Protein AF-A0A821XTM4-F1 (afdb_monomer)

Structure (mmCIF, N/CA/C/O backbone):
data_AF-A0A821XTM4-F1
#
_entry.id   AF-A0A821XTM4-F1
#
loop_
_atom_site.group_PDB
_atom_site.id
_atom_site.type_symbol
_atom_site.label_atom_id
_atom_site.label_alt_id
_atom_site.label_comp_id
_atom_site.label_asym_id
_atom_site.label_entity_id
_atom_site.label_seq_id
_atom_site.pdbx_PDB_ins_code
_atom_site.Cartn_x
_atom_site.Cartn_y
_atom_site.Cartn_z
_atom_site.occupancy
_atom_site.B_iso_or_equiv
_atom_site.auth_seq_id
_atom_site.auth_comp_id
_atom_site.auth_asym_id
_atom_site.auth_atom_id
_atom_site.pdbx_PDB_model_num
ATOM 1 N N . MET A 1 1 ? -5.633 17.492 -8.259 1.00 32.47 1 MET A N 1
ATOM 2 C CA . MET A 1 1 ? -5.538 16.341 -9.191 1.00 32.47 1 MET A CA 1
ATOM 3 C C . MET A 1 1 ? -5.521 15.076 -8.334 1.00 32.47 1 MET A C 1
ATOM 5 O O . MET A 1 1 ? -5.090 15.181 -7.205 1.00 32.47 1 MET A O 1
ATOM 9 N N . ASN A 1 2 ? -6.119 13.966 -8.776 1.00 31.22 2 ASN A N 1
ATOM 10 C CA . ASN A 1 2 ? -6.766 12.944 -7.922 1.00 31.22 2 ASN A CA 1
ATOM 11 C C . ASN A 1 2 ? -5.967 12.373 -6.721 1.00 31.22 2 ASN A C 1
ATOM 13 O O . ASN A 1 2 ? -4.899 11.800 -6.893 1.00 31.22 2 ASN A O 1
ATOM 17 N N . HIS A 1 3 ? -6.579 12.458 -5.526 1.00 43.41 3 HIS A N 1
ATOM 18 C CA . HIS A 1 3 ? -6.121 11.957 -4.218 1.00 43.41 3 HIS A CA 1
ATOM 19 C C . HIS A 1 3 ? -7.032 10.789 -3.738 1.00 43.41 3 HIS A C 1
ATOM 21 O O . HIS A 1 3 ? -8.106 11.036 -3.191 1.00 43.41 3 HIS A O 1
ATOM 27 N N . ARG A 1 4 ? -6.684 9.506 -3.966 1.00 45.81 4 ARG A N 1
ATOM 28 C CA . ARG A 1 4 ? -7.610 8.353 -3.790 1.00 45.81 4 ARG A CA 1
ATOM 29 C C . ARG A 1 4 ? -6.929 6.972 -3.306 1.00 45.81 4 ARG A C 1
ATOM 31 O O . ARG A 1 4 ? -6.064 6.499 -4.012 1.00 45.81 4 ARG A O 1
ATOM 38 N N . ILE A 1 5 ? -7.321 6.329 -2.149 1.00 44.31 5 ILE A N 1
ATOM 39 C CA . ILE A 1 5 ? -7.181 4.949 -1.450 1.00 44.31 5 ILE A CA 1
ATOM 40 C C . ILE A 1 5 ? -8.455 4.036 -1.472 1.00 44.31 5 ILE A C 1
ATOM 42 O O . ILE A 1 5 ? -9.465 4.345 -0.851 1.00 44.31 5 ILE A O 1
ATOM 46 N N . GLN A 1 6 ? -8.482 2.856 -2.082 1.00 43.03 6 GLN A N 1
ATOM 47 C CA . GLN A 1 6 ? -9.734 2.065 -2.160 1.00 43.03 6 GLN A CA 1
ATOM 48 C C . GLN A 1 6 ? -10.209 1.342 -0.868 1.00 43.03 6 GLN A C 1
ATOM 50 O O . GLN A 1 6 ? -9.406 0.700 -0.207 1.00 43.03 6 GLN A O 1
ATOM 55 N N . PHE A 1 7 ? -11.514 1.409 -0.540 1.00 43.12 7 PHE A N 1
ATOM 56 C CA . PHE A 1 7 ? -12.249 0.630 0.474 1.00 43.12 7 PHE A CA 1
ATOM 57 C C . PHE A 1 7 ? -13.363 -0.208 -0.176 1.00 43.12 7 PHE A C 1
ATOM 59 O O . PHE A 1 7 ? -14.077 0.274 -1.064 1.00 43.12 7 PHE A O 1
ATOM 66 N N . TRP A 1 8 ? -13.538 -1.433 0.332 1.00 38.78 8 TRP A N 1
ATOM 67 C CA . TRP A 1 8 ? -14.599 -2.372 -0.031 1.00 38.78 8 TRP A CA 1
ATOM 68 C C . TRP A 1 8 ? -15.152 -3.075 1.223 1.00 38.78 8 TRP A C 1
ATOM 70 O O . TRP A 1 8 ? -14.403 -3.785 1.894 1.00 38.78 8 TRP A O 1
ATOM 80 N N . PRO A 1 9 ? -16.443 -2.917 1.559 1.00 46.31 9 PRO A N 1
ATOM 81 C CA . PRO A 1 9 ? -17.117 -3.763 2.539 1.00 46.31 9 PRO A CA 1
ATOM 82 C C . PRO A 1 9 ? -17.590 -5.088 1.908 1.00 46.31 9 PRO A C 1
ATOM 84 O O . PRO A 1 9 ? -17.778 -5.184 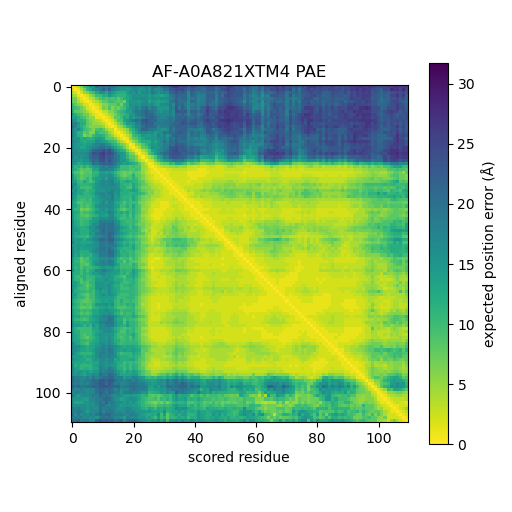0.694 1.00 46.31 9 PRO A O 1
ATOM 87 N N . ASN A 1 10 ? -17.786 -6.113 2.743 1.00 38.31 10 ASN A N 1
ATOM 88 C CA . ASN A 1 10 ? -18.096 -7.483 2.318 1.00 38.31 10 ASN A CA 1
ATOM 89 C C . ASN A 1 10 ? -19.383 -7.546 1.454 1.00 38.31 10 ASN A C 1
ATOM 91 O O . ASN A 1 10 ? -20.454 -7.163 1.925 1.00 38.31 10 ASN A O 1
ATOM 95 N N . GLY A 1 11 ? -19.260 -8.004 0.198 1.00 43.06 11 GLY A N 1
ATOM 96 C CA . GLY A 1 11 ? -20.365 -8.188 -0.762 1.00 43.06 11 GLY A CA 1
ATOM 97 C C . GLY A 1 11 ? -20.470 -7.183 -1.926 1.00 43.06 11 GLY A C 1
ATOM 98 O O . GLY A 1 11 ? -21.435 -7.250 -2.684 1.00 43.06 11 GLY A O 1
ATOM 99 N N . ALA A 1 12 ? -19.530 -6.248 -2.098 1.00 42.78 12 ALA A N 1
ATOM 100 C CA . ALA A 1 12 ? -19.596 -5.218 -3.148 1.00 42.78 12 ALA A CA 1
ATOM 101 C C . ALA A 1 12 ? -18.913 -5.620 -4.480 1.00 42.78 12 ALA A C 1
ATOM 103 O O . ALA A 1 12 ? -17.859 -6.247 -4.472 1.00 42.78 12 ALA A O 1
ATOM 104 N N . SER A 1 13 ? -19.470 -5.195 -5.629 1.00 39.38 13 SER A N 1
ATOM 105 C CA . SER A 1 13 ? -18.950 -5.464 -6.991 1.00 39.38 13 SER A CA 1
ATOM 106 C C . SER A 1 13 ? -18.290 -4.255 -7.699 1.00 39.38 13 SER A C 1
ATOM 108 O O . SER A 1 13 ? -17.942 -4.351 -8.873 1.00 39.38 13 SER A O 1
ATOM 110 N N . SER A 1 14 ? -18.105 -3.115 -7.012 1.00 39.25 14 SER A N 1
ATOM 111 C CA . SER A 1 14 ? -17.244 -1.973 -7.421 1.00 39.25 14 SER A CA 1
ATOM 112 C C . SER A 1 14 ? -16.746 -1.135 -6.205 1.00 39.25 14 SER A C 1
ATOM 114 O O . SER A 1 14 ? -17.499 -1.011 -5.240 1.00 39.25 14 SER A O 1
ATOM 116 N N . GLY A 1 15 ? -15.523 -0.560 -6.232 1.00 38.78 15 GLY A N 1
ATOM 117 C CA . GLY A 1 15 ? -14.791 -0.042 -5.044 1.00 38.78 15 GLY A CA 1
ATOM 118 C C . GLY A 1 15 ? -14.467 1.449 -4.995 1.00 38.78 15 GLY A C 1
ATOM 119 O O . GLY A 1 15 ? -14.406 2.110 -6.032 1.00 38.78 15 GLY A O 1
ATOM 120 N N . VAL A 1 16 ? -14.193 1.990 -3.794 1.00 44.97 16 VAL A N 1
ATOM 121 C CA . VAL A 1 16 ? -14.151 3.452 -3.524 1.00 44.97 16 VAL A CA 1
ATOM 122 C C . VAL A 1 16 ? -12.824 3.958 -2.964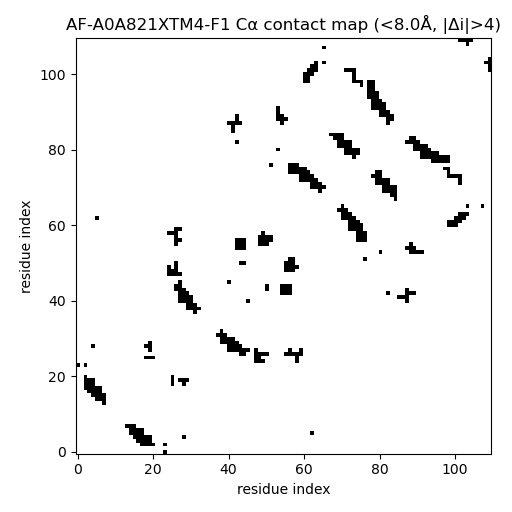 1.00 44.97 16 VAL A C 1
ATOM 124 O O . VAL A 1 16 ? -12.466 3.552 -1.877 1.00 44.97 16 VAL A O 1
ATOM 127 N N . THR A 1 17 ? -12.161 4.924 -3.617 1.00 46.00 17 THR A N 1
ATOM 128 C CA . THR A 1 17 ? -10.800 5.428 -3.313 1.00 46.00 17 THR A CA 1
ATOM 129 C C . THR A 1 17 ? -10.724 6.663 -2.295 1.00 46.00 17 THR A C 1
ATOM 131 O O . THR A 1 17 ? -11.549 7.550 -2.426 1.00 46.00 17 THR A O 1
ATOM 134 N N . ILE A 1 18 ? -9.762 6.795 -1.334 1.00 53.25 18 ILE A N 1
ATOM 135 C CA . ILE A 1 18 ? -9.452 7.672 -0.135 1.00 53.25 18 ILE A CA 1
ATOM 136 C C . ILE A 1 18 ? -7.929 8.148 0.063 1.00 53.25 18 ILE A C 1
ATOM 138 O O . ILE A 1 18 ? -7.354 7.865 1.096 1.00 53.25 18 ILE A O 1
ATOM 142 N N . ALA A 1 19 ? -7.147 8.767 -0.853 1.00 48.16 19 ALA A N 1
ATOM 143 C CA . ALA A 1 19 ? -5.681 8.936 -0.601 1.00 48.16 19 ALA A CA 1
ATOM 144 C C . ALA A 1 19 ? -5.423 9.926 0.526 1.00 48.16 19 ALA A C 1
ATOM 146 O O . ALA A 1 19 ? -6.151 10.908 0.650 1.00 48.16 19 ALA A O 1
ATOM 147 N N . GLY A 1 20 ? -4.398 9.650 1.339 1.00 42.59 20 GLY A N 1
ATOM 148 C CA . GLY A 1 20 ? -3.967 10.531 2.422 1.00 42.59 20 GLY A CA 1
ATOM 149 C C . GLY A 1 20 ? -3.457 11.884 1.900 1.00 42.59 20 GLY A C 1
ATOM 150 O O . GLY A 1 20 ? -3.028 11.966 0.748 1.00 42.59 20 GLY A O 1
ATOM 151 N N . PRO A 1 21 ? -3.561 12.956 2.707 1.00 43.69 21 PRO A N 1
ATOM 152 C CA . PRO A 1 21 ? -3.829 14.302 2.215 1.00 43.69 21 PRO A CA 1
ATOM 153 C C . PRO A 1 21 ? -2.560 15.098 1.887 1.00 43.69 21 PRO A C 1
ATOM 155 O O . PRO A 1 21 ? -1.653 15.184 2.706 1.00 43.69 21 PRO A O 1
ATOM 158 N N . GLY A 1 22 ? -2.580 15.782 0.740 1.00 43.94 22 GLY A N 1
ATOM 159 C CA . GLY A 1 22 ? -1.723 16.937 0.453 1.00 43.94 22 GLY A CA 1
ATOM 160 C C . GLY A 1 22 ? -0.479 16.634 -0.382 1.00 43.94 22 GLY A C 1
ATOM 161 O O . GLY A 1 22 ? 0.358 15.835 0.006 1.00 43.94 22 GLY A O 1
ATOM 162 N N . ASP A 1 23 ? -0.381 17.335 -1.511 1.00 41.78 23 ASP A N 1
ATOM 163 C CA . ASP A 1 23 ? 0.757 17.451 -2.430 1.00 41.78 23 ASP A CA 1
ATOM 164 C C . ASP A 1 23 ? 1.147 16.220 -3.259 1.00 41.78 23 ASP A C 1
ATOM 166 O O . ASP A 1 23 ? 2.150 15.577 -2.999 1.00 41.78 23 ASP A O 1
ATOM 170 N N . PHE A 1 24 ? 0.368 15.966 -4.324 1.00 45.12 24 PHE A N 1
ATOM 171 C CA . PHE A 1 24 ? 0.721 15.373 -5.640 1.00 45.12 24 PHE A CA 1
ATOM 172 C C . PHE A 1 24 ? 1.558 14.070 -5.733 1.00 45.12 24 PHE A C 1
ATOM 174 O O . PHE A 1 24 ? 1.704 13.540 -6.831 1.00 45.12 24 PHE A O 1
ATOM 181 N N . TYR A 1 25 ? 2.040 13.511 -4.625 1.00 54.78 25 TYR A N 1
ATOM 182 C CA . TYR A 1 25 ? 3.042 12.448 -4.547 1.00 54.78 25 TYR A CA 1
ATOM 183 C C . TYR A 1 25 ? 2.932 11.691 -3.216 1.00 54.78 25 TYR A C 1
ATOM 185 O O . TYR A 1 25 ? 3.936 11.291 -2.644 1.00 54.78 25 TYR A O 1
ATOM 193 N N . ALA A 1 26 ? 1.726 11.492 -2.672 1.00 61.72 26 ALA A N 1
ATOM 194 C CA . ALA A 1 26 ? 1.579 10.638 -1.496 1.00 61.72 26 ALA A CA 1
ATOM 195 C C . ALA A 1 26 ? 1.937 9.190 -1.880 1.00 61.72 26 ALA A C 1
ATOM 197 O O . ALA A 1 26 ? 1.131 8.450 -2.441 1.00 61.72 26 ALA A O 1
ATOM 198 N N . HIS A 1 27 ? 3.178 8.794 -1.603 1.00 77.06 27 HIS A N 1
ATOM 199 C CA . HIS A 1 27 ? 3.717 7.463 -1.873 1.00 77.06 27 HIS A CA 1
ATOM 200 C C . HIS A 1 27 ? 3.546 6.529 -0.668 1.00 77.06 27 HIS A C 1
ATOM 202 O O . HIS A 1 27 ? 4.440 5.760 -0.319 1.00 77.06 27 HIS A O 1
ATOM 208 N N . ILE A 1 28 ? 2.397 6.640 0.001 1.00 80.38 28 ILE A N 1
ATOM 209 C CA . ILE A 1 28 ? 2.067 5.882 1.207 1.00 80.38 28 ILE A CA 1
ATOM 210 C C . ILE A 1 28 ? 0.682 5.264 1.117 1.00 80.38 28 ILE A C 1
ATOM 212 O O . ILE A 1 28 ? -0.223 5.798 0.475 1.00 80.38 28 ILE A O 1
ATOM 216 N N . ILE A 1 29 ? 0.516 4.162 1.836 1.00 81.56 29 ILE A N 1
ATOM 217 C CA . ILE A 1 29 ? -0.763 3.507 2.084 1.00 81.56 29 ILE A CA 1
ATOM 218 C C . ILE A 1 29 ? -0.977 3.504 3.591 1.00 81.56 29 ILE A C 1
ATOM 220 O O . ILE A 1 29 ? -0.112 3.067 4.354 1.00 81.56 29 ILE A O 1
ATOM 224 N N . VAL A 1 30 ? -2.134 3.999 4.018 1.00 80.38 30 VAL A N 1
ATOM 225 C CA . VAL A 1 30 ? -2.515 4.088 5.429 1.00 80.38 30 VAL A CA 1
ATOM 226 C C . VAL A 1 30 ? -3.798 3.307 5.681 1.00 80.38 30 VAL A C 1
ATOM 228 O O . VAL A 1 30 ? -4.645 3.188 4.794 1.00 80.38 30 VAL A O 1
ATOM 231 N N . ARG A 1 31 ? -3.956 2.796 6.903 1.00 78.44 31 ARG A N 1
ATOM 232 C CA . ARG A 1 31 ? -5.187 2.161 7.381 1.00 78.44 31 ARG A CA 1
ATOM 233 C C . ARG A 1 31 ? -5.870 3.094 8.365 1.00 78.44 31 ARG A C 1
ATOM 235 O O . ARG A 1 31 ? -5.251 3.554 9.323 1.00 78.44 31 ARG A O 1
ATOM 242 N N . TRP A 1 32 ? -7.157 3.332 8.140 1.00 77.00 32 TRP A N 1
ATOM 243 C CA . TRP A 1 32 ? -8.017 4.055 9.070 1.00 77.00 32 TRP A CA 1
ATOM 244 C C . TRP A 1 32 ? -9.095 3.102 9.599 1.00 77.00 32 TRP A C 1
ATOM 246 O O . TRP A 1 32 ? -10.045 2.802 8.873 1.00 77.00 32 TRP A O 1
ATOM 256 N N . PRO A 1 33 ? -8.963 2.574 10.829 1.00 75.00 33 PRO A N 1
ATOM 257 C CA . PRO A 1 33 ? -10.008 1.744 11.416 1.00 75.00 33 PRO A CA 1
ATOM 258 C C . PRO A 1 33 ? -11.308 2.539 11.605 1.00 75.00 33 PRO A C 1
ATOM 260 O O . PRO A 1 33 ? -11.279 3.718 11.960 1.00 75.00 33 PRO A O 1
ATOM 263 N N . LEU A 1 34 ? -12.462 1.902 11.393 1.00 75.25 34 LEU A N 1
ATOM 264 C CA . LEU A 1 34 ? -13.759 2.550 11.606 1.00 75.25 34 LEU A CA 1
ATOM 265 C C . LEU A 1 34 ? -13.880 3.038 13.056 1.00 75.25 34 LEU A C 1
ATOM 267 O O . LEU A 1 34 ? -13.659 2.279 13.995 1.00 75.25 34 LEU A O 1
ATOM 271 N N . GLY A 1 35 ? -14.220 4.316 13.225 1.00 72.56 35 GLY A N 1
ATOM 272 C CA . GLY A 1 35 ? -14.320 4.952 14.541 1.00 72.56 35 GLY A CA 1
ATOM 273 C C . GLY A 1 35 ? -12.984 5.373 15.168 1.00 72.56 35 GLY A C 1
ATOM 274 O O . GLY A 1 35 ? -12.999 5.942 16.256 1.00 72.56 35 GLY A O 1
ATOM 275 N N . ALA A 1 36 ? -11.841 5.147 14.510 1.00 72.19 36 ALA A N 1
ATOM 276 C CA . ALA A 1 36 ? -10.555 5.652 14.986 1.00 72.19 36 ALA A CA 1
ATOM 277 C C . ALA A 1 36 ? -10.406 7.160 14.734 1.00 72.19 36 ALA A C 1
ATOM 279 O O . ALA A 1 36 ? -10.919 7.700 13.752 1.00 72.19 36 ALA A O 1
ATOM 280 N N . SER A 1 37 ? -9.652 7.832 15.604 1.00 76.62 37 SER A N 1
ATOM 281 C CA . SER A 1 37 ? -9.239 9.232 15.440 1.00 76.62 37 SER A CA 1
ATOM 282 C C . SER A 1 37 ? -7.852 9.380 14.805 1.00 76.62 37 SER A C 1
ATOM 284 O O . SER A 1 37 ? -7.422 10.495 14.520 1.00 76.62 37 SER A O 1
ATOM 286 N N . THR A 1 38 ? -7.138 8.270 14.610 1.00 70.88 38 THR A N 1
ATOM 287 C CA . THR A 1 38 ? -5.789 8.220 14.044 1.00 70.88 38 THR A CA 1
ATOM 288 C C . THR A 1 38 ? -5.674 7.090 13.022 1.00 70.88 38 THR A C 1
ATOM 290 O O . THR A 1 38 ? -6.399 6.096 13.078 1.00 70.88 38 THR A O 1
ATOM 293 N N . TRP A 1 39 ? -4.746 7.252 12.082 1.00 76.88 39 TRP A N 1
ATOM 294 C CA . TRP A 1 39 ? -4.385 6.249 11.082 1.00 76.88 39 TRP A CA 1
ATOM 295 C C . TRP A 1 39 ? 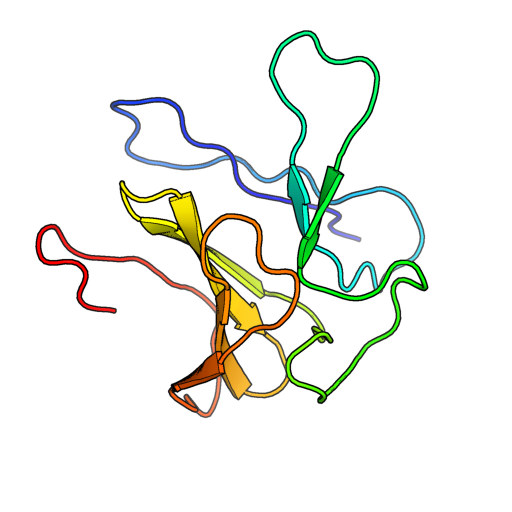-3.071 5.559 11.443 1.00 76.88 39 TRP A C 1
ATOM 297 O O . TRP A 1 39 ? -2.270 6.083 12.218 1.00 76.88 39 TRP A O 1
ATOM 307 N N . THR A 1 40 ? -2.825 4.404 10.829 1.00 77.00 40 THR A N 1
ATOM 308 C CA . THR A 1 40 ? -1.528 3.720 10.874 1.00 77.00 40 THR A CA 1
ATOM 309 C C . THR A 1 40 ? -0.929 3.598 9.476 1.00 77.00 40 THR A C 1
ATOM 311 O O . THR A 1 40 ? -1.650 3.427 8.491 1.00 77.00 40 THR A O 1
ATOM 314 N N . LEU A 1 41 ? 0.397 3.726 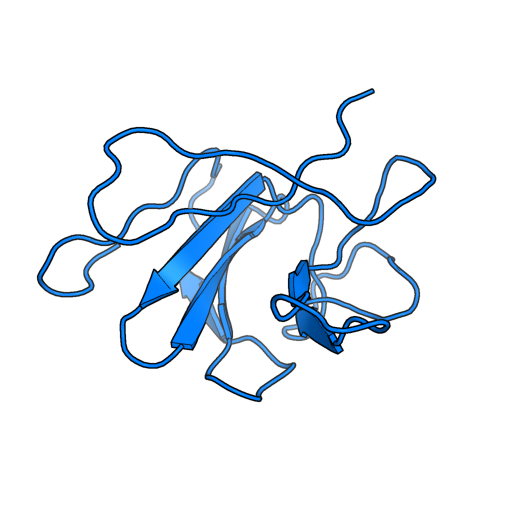9.371 1.00 79.19 41 LEU A N 1
ATOM 315 C CA . LEU A 1 41 ? 1.118 3.477 8.122 1.00 79.19 41 LEU A CA 1
ATOM 316 C C . LEU A 1 41 ? 1.138 1.971 7.844 1.00 79.19 41 LEU A C 1
ATOM 318 O O . LEU A 1 41 ? 1.510 1.199 8.725 1.00 79.19 41 LEU A O 1
ATOM 322 N N . VAL A 1 42 ? 0.769 1.574 6.627 1.00 82.31 42 VAL A N 1
ATOM 323 C CA . VAL A 1 42 ? 0.788 0.171 6.183 1.00 82.31 42 VAL A CA 1
ATOM 324 C C . VAL A 1 42 ? 1.940 -0.078 5.215 1.00 82.31 42 VAL A C 1
ATOM 326 O O . VAL A 1 42 ? 2.663 -1.053 5.367 1.00 82.31 42 VAL A O 1
ATOM 329 N N . ALA A 1 43 ? 2.147 0.817 4.246 1.00 84.19 43 ALA A N 1
ATOM 330 C CA . ALA A 1 43 ? 3.234 0.704 3.276 1.00 84.19 43 ALA A CA 1
ATOM 331 C C . ALA A 1 43 ? 3.720 2.081 2.805 1.00 84.19 43 ALA A C 1
ATOM 333 O O . ALA A 1 43 ? 2.962 3.055 2.812 1.00 84.19 43 ALA A O 1
ATOM 334 N N . GLY A 1 44 ? 4.981 2.148 2.373 1.00 82.56 44 GLY A N 1
ATOM 335 C CA . GLY A 1 44 ? 5.664 3.391 2.020 1.00 82.56 44 GLY A CA 1
ATOM 336 C C . GLY A 1 44 ? 6.436 3.995 3.195 1.00 82.56 44 GLY A C 1
ATOM 337 O O . GLY A 1 44 ? 6.618 3.377 4.243 1.00 82.56 44 GLY A O 1
ATOM 338 N N . THR A 1 45 ? 6.902 5.231 3.025 1.00 78.38 45 THR A N 1
ATOM 339 C CA . THR A 1 45 ? 7.712 5.937 4.031 1.00 78.38 45 THR A CA 1
ATOM 340 C C . THR A 1 45 ? 6.955 7.132 4.598 1.00 78.38 45 THR A C 1
ATOM 342 O O . THR A 1 45 ? 6.249 7.816 3.868 1.00 78.38 45 THR A O 1
ATOM 345 N N . LEU A 1 46 ? 7.122 7.442 5.890 1.00 76.38 46 LEU A N 1
ATOM 346 C CA . LEU A 1 46 ? 6.447 8.593 6.520 1.00 76.38 46 LEU A CA 1
ATOM 347 C C . LEU A 1 46 ? 6.819 9.947 5.898 1.00 76.38 46 LEU A C 1
ATOM 349 O O . LEU A 1 46 ? 6.089 10.916 6.071 1.00 76.38 46 LEU A O 1
ATOM 353 N N . THR A 1 47 ? 7.935 10.020 5.172 1.00 75.00 47 THR A N 1
ATOM 354 C CA . THR A 1 47 ? 8.317 11.212 4.407 1.00 75.00 47 THR A CA 1
ATOM 355 C C . THR A 1 47 ? 7.457 11.411 3.159 1.00 75.00 47 THR A C 1
ATOM 357 O O . THR A 1 47 ? 7.547 12.460 2.530 1.00 75.00 47 THR A O 1
ATOM 360 N N . GLY A 1 48 ? 6.658 10.411 2.774 1.00 71.56 48 GLY A N 1
ATOM 361 C CA . GLY A 1 48 ? 5.823 10.444 1.581 1.00 71.56 48 GLY A CA 1
ATOM 362 C C . GLY A 1 48 ? 6.613 10.374 0.278 1.00 71.56 48 GLY A C 1
ATOM 363 O O . GLY A 1 48 ? 6.017 10.550 -0.773 1.00 71.56 48 GLY A O 1
ATOM 364 N N . MET A 1 49 ? 7.927 10.127 0.320 1.00 78.44 49 MET A N 1
ATOM 365 C CA . MET A 1 49 ? 8.789 10.181 -0.863 1.00 78.44 49 MET A CA 1
ATOM 366 C C . MET A 1 49 ? 8.726 8.902 -1.702 1.00 78.44 49 MET A C 1
ATOM 368 O O . MET A 1 49 ? 8.622 7.794 -1.169 1.00 78.44 49 MET A O 1
ATOM 372 N N . CYS A 1 50 ? 8.855 9.079 -3.021 1.00 80.81 50 CYS A N 1
ATOM 373 C CA . CYS A 1 50 ? 8.970 7.985 -3.978 1.00 80.81 50 CYS A CA 1
ATOM 374 C C . CYS A 1 50 ? 10.217 7.177 -3.627 1.00 80.81 50 CYS A C 1
ATOM 376 O O . CYS A 1 50 ? 11.306 7.733 -3.473 1.00 80.81 50 CYS A O 1
ATOM 378 N N . GLY A 1 51 ? 10.057 5.868 -3.489 1.00 82.50 51 GLY A N 1
ATOM 379 C CA . GLY A 1 51 ? 11.137 4.976 -3.111 1.00 82.50 51 GLY A CA 1
ATOM 380 C C . GLY A 1 51 ? 11.101 3.684 -3.904 1.00 82.50 51 GLY A C 1
ATOM 381 O O . GLY A 1 51 ? 10.055 3.063 -4.060 1.00 82.50 51 GLY A O 1
ATOM 382 N N . TYR A 1 52 ? 12.280 3.270 -4.356 1.00 83.56 52 TYR A N 1
ATOM 383 C CA . TYR A 1 52 ? 12.543 1.937 -4.887 1.00 83.56 52 TYR A CA 1
ATOM 384 C C . TYR A 1 52 ? 12.863 0.859 -3.825 1.00 83.56 52 TYR A C 1
ATOM 386 O O . TYR A 1 52 ? 12.700 -0.321 -4.131 1.00 83.56 52 TYR A O 1
ATOM 394 N N . PRO A 1 53 ? 13.306 1.162 -2.583 1.00 85.19 53 PRO A N 1
ATOM 395 C CA . PRO A 1 53 ? 13.514 0.118 -1.579 1.00 85.19 53 PRO A CA 1
ATOM 396 C C . PRO A 1 53 ? 12.240 -0.695 -1.306 1.00 85.19 53 PRO A C 1
ATOM 398 O O . PRO A 1 53 ? 11.139 -0.214 -1.580 1.00 85.19 53 PRO A O 1
ATOM 401 N N . PRO A 1 54 ? 12.353 -1.895 -0.711 1.00 80.62 54 PRO A N 1
ATOM 402 C CA . PRO A 1 54 ? 11.188 -2.716 -0.394 1.00 80.62 54 PRO A CA 1
ATOM 403 C C . PRO A 1 54 ? 10.184 -2.043 0.562 1.00 80.62 54 PRO A C 1
ATOM 405 O O . PRO A 1 54 ? 9.006 -2.381 0.556 1.00 80.62 54 PRO A O 1
ATOM 408 N N . THR A 1 55 ? 10.632 -1.059 1.342 1.00 82.50 55 THR A N 1
ATOM 409 C CA . THR A 1 55 ? 9.814 -0.222 2.237 1.00 82.50 55 THR A CA 1
ATOM 410 C C . THR A 1 55 ? 9.230 1.025 1.561 1.00 82.50 55 THR A C 1
ATOM 412 O O . THR A 1 55 ? 8.367 1.689 2.128 1.00 82.50 55 THR A O 1
ATOM 415 N N . GLY A 1 56 ? 9.715 1.387 0.371 1.00 84.94 56 GLY A N 1
ATOM 416 C CA . GLY A 1 56 ? 9.249 2.541 -0.393 1.00 84.94 56 GLY A CA 1
ATOM 417 C C . GLY A 1 56 ? 8.174 2.156 -1.400 1.00 84.94 56 GLY A C 1
ATOM 418 O O . GLY A 1 56 ? 8.114 1.010 -1.830 1.00 84.94 56 GLY A O 1
ATOM 419 N N . LEU A 1 57 ? 7.361 3.129 -1.801 1.00 84.38 57 LEU A N 1
ATOM 420 C CA . LEU A 1 57 ? 6.453 3.030 -2.942 1.00 84.38 57 LEU A CA 1
ATOM 421 C C . LEU A 1 57 ? 6.745 4.190 -3.885 1.00 84.38 57 LEU A C 1
ATOM 423 O O . LEU A 1 57 ? 7.270 5.215 -3.458 1.00 84.38 57 LEU A O 1
ATOM 427 N N . CYS A 1 58 ? 6.372 4.070 -5.152 1.00 85.19 58 CYS A N 1
ATOM 428 C CA . CYS A 1 58 ? 6.355 5.211 -6.060 1.00 85.19 58 CYS A CA 1
ATOM 429 C C . CYS A 1 58 ? 5.088 5.184 -6.895 1.00 85.19 58 CYS A C 1
ATOM 431 O O . CYS A 1 58 ? 4.801 4.176 -7.514 1.00 85.19 58 CYS A O 1
ATOM 433 N N . MET A 1 59 ? 4.323 6.273 -6.894 1.00 80.88 59 MET A N 1
ATOM 434 C CA . MET A 1 59 ? 3.032 6.399 -7.586 1.00 80.88 59 MET A CA 1
ATOM 435 C C . MET A 1 59 ? 2.175 5.114 -7.499 1.00 80.88 59 MET A C 1
ATOM 437 O O . MET A 1 59 ? 1.886 4.517 -8.537 1.00 80.88 59 MET A O 1
ATOM 441 N N . PRO A 1 60 ? 1.824 4.628 -6.286 1.00 81.06 60 PRO A N 1
ATOM 442 C CA . PRO A 1 60 ? 1.018 3.418 -6.155 1.00 81.06 60 PRO A CA 1
ATOM 443 C C . PRO A 1 60 ? -0.316 3.603 -6.887 1.00 81.06 60 PRO A C 1
ATOM 445 O O . PRO A 1 60 ? -1.058 4.544 -6.606 1.00 81.06 60 PRO A O 1
ATOM 448 N N . GLY A 1 61 ? -0.581 2.732 -7.861 1.00 76.44 61 GLY A N 1
ATOM 449 C CA . GLY A 1 61 ? -1.726 2.847 -8.766 1.00 76.44 61 GLY A CA 1
ATOM 450 C C . GLY A 1 61 ? -2.874 1.911 -8.406 1.00 76.44 61 GLY A C 1
ATOM 451 O O . GLY A 1 61 ? -4.031 2.235 -8.666 1.00 76.44 61 GLY A O 1
ATOM 452 N N . ALA A 1 62 ? -2.567 0.769 -7.788 1.00 80.62 62 ALA A N 1
ATOM 453 C CA . ALA A 1 62 ? -3.565 -0.219 -7.408 1.00 80.62 62 ALA A CA 1
ATOM 454 C C . ALA A 1 62 ? -3.130 -1.004 -6.166 1.00 80.62 62 ALA A C 1
ATOM 456 O O . ALA A 1 62 ? -1.939 -1.246 -5.958 1.00 80.62 62 ALA A O 1
ATOM 457 N N . ILE A 1 63 ? -4.108 -1.401 -5.350 1.00 83.44 63 ILE A N 1
ATOM 458 C CA . ILE A 1 63 ? -3.894 -2.205 -4.144 1.00 83.44 63 ILE A CA 1
ATOM 459 C C . ILE A 1 63 ? -4.980 -3.272 -4.001 1.00 83.44 63 ILE A C 1
ATOM 461 O O . ILE A 1 63 ? -6.118 -3.044 -4.409 1.00 83.44 63 ILE A O 1
ATOM 465 N N . THR A 1 64 ? -4.647 -4.394 -3.369 1.00 81.31 64 THR A N 1
ATOM 466 C CA . THR A 1 64 ? -5.617 -5.407 -2.923 1.00 81.31 64 THR A CA 1
ATOM 467 C C . THR A 1 64 ? -5.146 -6.075 -1.631 1.00 81.31 64 THR A C 1
ATOM 469 O O . THR A 1 64 ? -3.959 -6.031 -1.305 1.00 81.31 64 THR A O 1
ATOM 472 N N . LEU A 1 65 ? -6.081 -6.653 -0.879 1.00 81.94 65 LEU A N 1
ATOM 473 C CA . LEU A 1 65 ? -5.827 -7.383 0.363 1.00 81.94 65 LEU A CA 1
ATOM 474 C C . LEU A 1 65 ? -6.246 -8.842 0.193 1.00 81.94 65 LEU A C 1
ATOM 476 O O . LEU A 1 65 ? -7.240 -9.115 -0.481 1.00 81.94 65 LEU A O 1
ATOM 480 N N . ASP A 1 66 ? -5.520 -9.755 0.830 1.00 81.06 66 ASP A N 1
ATOM 481 C CA . ASP A 1 66 ? -5.980 -11.131 1.023 1.00 81.06 66 ASP A CA 1
ATOM 482 C C . ASP A 1 66 ? -6.743 -11.290 2.362 1.00 81.06 66 ASP A C 1
ATOM 484 O O . ASP A 1 66 ? -6.732 -10.385 3.206 1.00 81.06 66 ASP A O 1
ATOM 488 N N . PRO A 1 67 ? -7.422 -12.430 2.601 1.00 83.06 67 PRO A N 1
ATOM 489 C CA . PRO A 1 67 ? -8.106 -12.700 3.870 1.00 83.06 67 PRO A CA 1
ATOM 490 C C . PRO A 1 67 ? -7.191 -12.765 5.104 1.00 83.06 67 PRO A C 1
ATOM 492 O O . PRO A 1 67 ? -7.695 -12.805 6.227 1.00 83.06 67 PRO A O 1
ATOM 495 N N . MET A 1 68 ? -5.869 -12.801 4.917 1.00 85.44 68 MET A N 1
ATOM 496 C CA . MET A 1 68 ? -4.861 -12.805 5.976 1.00 85.44 68 MET A CA 1
ATOM 497 C C . MET A 1 68 ? -4.343 -11.390 6.287 1.00 85.44 68 MET A C 1
ATOM 499 O O . MET A 1 68 ? -3.397 -11.254 7.062 1.00 85.44 68 MET A O 1
ATOM 503 N N . ASP A 1 69 ? -4.977 -10.343 5.737 1.00 84.56 69 ASP A N 1
ATOM 504 C CA . ASP A 1 69 ? -4.587 -8.931 5.867 1.00 84.56 69 ASP A CA 1
ATOM 505 C C . ASP A 1 69 ? -3.214 -8.613 5.218 1.00 84.56 69 ASP A C 1
ATOM 507 O O . ASP A 1 69 ? -2.608 -7.577 5.514 1.00 84.56 69 ASP A O 1
ATOM 511 N N . ASN A 1 70 ? -2.716 -9.461 4.304 1.00 86.62 70 ASN A N 1
ATOM 512 C CA . ASN A 1 70 ? -1.538 -9.133 3.501 1.00 86.62 70 ASN A CA 1
ATOM 513 C C . ASN A 1 70 ? -1.920 -8.180 2.363 1.00 86.62 70 ASN A C 1
ATOM 515 O O . ASN A 1 70 ? -2.927 -8.360 1.677 1.00 86.62 70 ASN A O 1
ATOM 519 N N . LEU A 1 71 ? -1.088 -7.164 2.147 1.00 87.25 71 LEU A N 1
ATOM 520 C CA . LEU A 1 71 ? -1.315 -6.087 1.192 1.00 87.25 71 LEU A CA 1
ATOM 521 C C . LEU A 1 71 ? -0.459 -6.272 -0.057 1.00 87.25 71 LEU A C 1
ATOM 523 O O . LEU A 1 71 ? 0.765 -6.340 0.008 1.00 87.25 71 LEU A O 1
ATOM 527 N N . TYR A 1 72 ? -1.114 -6.239 -1.207 1.00 87.25 72 TYR A N 1
ATOM 528 C CA . TYR A 1 72 ? -0.489 -6.280 -2.517 1.00 87.25 72 TYR A CA 1
ATOM 529 C C . TYR A 1 72 ? -0.588 -4.897 -3.143 1.00 87.25 72 TYR A C 1
ATOM 531 O O . TYR A 1 72 ? -1.676 -4.327 -3.224 1.00 87.25 72 TYR A O 1
ATOM 539 N N . VAL A 1 73 ? 0.542 -4.349 -3.578 1.00 86.06 73 VAL A N 1
ATOM 540 C CA . 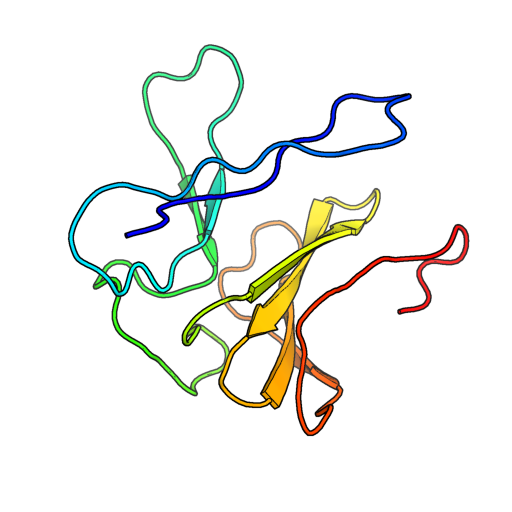VAL A 1 73 ? 0.634 -2.988 -4.110 1.00 86.06 73 VAL A CA 1
ATOM 541 C C . VAL A 1 73 ? 1.297 -3.022 -5.466 1.00 86.06 73 VAL A C 1
ATOM 543 O O . VAL A 1 73 ? 2.448 -3.437 -5.579 1.00 86.06 73 VAL A O 1
ATOM 546 N N . ALA A 1 74 ? 0.587 -2.540 -6.476 1.00 85.19 74 ALA A N 1
ATOM 547 C CA . ALA A 1 74 ? 1.164 -2.239 -7.769 1.00 85.19 74 ALA A CA 1
ATOM 548 C C . ALA A 1 74 ? 1.581 -0.766 -7.800 1.00 85.19 74 ALA A C 1
ATOM 550 O O . ALA A 1 74 ? 0.752 0.132 -7.604 1.00 85.19 74 ALA A O 1
ATOM 551 N N . ASP A 1 75 ? 2.868 -0.517 -8.024 1.00 85.00 75 ASP A N 1
ATOM 552 C CA . ASP A 1 75 ? 3.435 0.828 -8.015 1.00 85.00 75 ASP A CA 1
ATOM 553 C C . ASP A 1 75 ? 4.044 1.216 -9.376 1.00 85.00 75 ASP A C 1
ATOM 555 O O . ASP A 1 75 ? 4.293 0.387 -10.257 1.00 85.00 75 ASP A O 1
ATOM 559 N N . GLY A 1 76 ? 4.249 2.516 -9.568 1.00 82.44 76 GLY A N 1
ATOM 560 C CA . GLY A 1 76 ? 4.821 3.118 -10.767 1.00 82.44 76 GLY A CA 1
ATOM 561 C C . GLY A 1 76 ? 6.288 2.768 -11.026 1.00 82.44 76 GLY A C 1
ATOM 562 O O . GLY A 1 76 ? 6.811 3.171 -12.061 1.00 82.44 76 GLY A O 1
ATOM 563 N N . ASN A 1 77 ? 6.951 1.995 -10.156 1.00 85.50 77 ASN A N 1
ATOM 564 C CA . ASN A 1 77 ? 8.251 1.402 -10.475 1.00 85.50 77 ASN A CA 1
ATOM 565 C C . ASN A 1 77 ? 8.118 0.146 -11.363 1.00 85.50 77 ASN A C 1
ATOM 567 O O . ASN A 1 77 ? 9.123 -0.513 -11.620 1.00 85.50 77 ASN A O 1
ATOM 571 N N . GLY A 1 78 ? 6.907 -0.215 -11.812 1.00 86.81 78 GLY A N 1
ATOM 572 C CA . GLY A 1 78 ? 6.687 -1.400 -12.649 1.00 86.81 78 GLY A CA 1
ATOM 573 C C . GLY A 1 78 ? 6.806 -2.699 -11.854 1.00 86.81 78 GLY A C 1
ATOM 574 O O . GLY A 1 78 ? 7.368 -3.687 -12.325 1.00 86.81 78 GLY A O 1
ATOM 575 N N . ARG A 1 79 ? 6.329 -2.690 -10.607 1.00 88.81 79 ARG A N 1
ATOM 576 C CA . ARG A 1 79 ? 6.408 -3.842 -9.705 1.00 88.81 79 ARG A CA 1
ATOM 577 C C . ARG A 1 79 ? 5.128 -4.038 -8.919 1.00 88.81 79 ARG A C 1
ATOM 579 O O . ARG A 1 79 ? 4.359 -3.104 -8.692 1.00 88.81 79 ARG A O 1
ATOM 586 N N . ILE A 1 80 ? 4.979 -5.268 -8.450 1.00 89.50 80 ILE A N 1
ATOM 587 C CA . ILE A 1 80 ? 3.975 -5.665 -7.478 1.00 89.50 80 ILE A CA 1
ATOM 588 C C . ILE A 1 80 ? 4.700 -6.116 -6.219 1.00 89.50 80 ILE A C 1
ATOM 590 O O . ILE A 1 80 ? 5.561 -7.000 -6.267 1.00 89.50 80 ILE A O 1
ATOM 594 N N . GLN A 1 81 ? 4.377 -5.477 -5.102 1.00 91.12 81 GLN A N 1
ATOM 595 C CA . GLN A 1 81 ? 4.952 -5.766 -3.798 1.00 91.12 81 GLN A CA 1
ATOM 596 C C . GLN A 1 81 ? 3.916 -6.375 -2.864 1.00 91.12 81 GLN A C 1
ATOM 598 O O . GLN A 1 81 ? 2.803 -5.870 -2.765 1.00 91.12 81 GLN A O 1
ATOM 603 N N . LEU A 1 82 ? 4.326 -7.414 -2.142 1.00 90.69 82 LEU A N 1
ATOM 604 C CA . LEU A 1 82 ? 3.585 -8.026 -1.049 1.00 90.69 82 LEU A CA 1
ATOM 605 C C . LEU A 1 82 ? 4.107 -7.510 0.292 1.00 90.69 82 LEU A C 1
ATOM 607 O O . LEU A 1 82 ? 5.277 -7.707 0.615 1.00 90.69 82 LEU A O 1
ATOM 611 N N . PHE A 1 83 ? 3.237 -6.907 1.085 1.00 90.31 83 PHE A N 1
ATOM 612 C CA . PHE A 1 83 ? 3.467 -6.528 2.472 1.00 90.31 83 PHE A CA 1
ATOM 613 C C . PHE A 1 83 ? 2.680 -7.492 3.355 1.00 90.31 83 PHE A C 1
ATOM 615 O O . PHE A 1 83 ? 1.451 -7.513 3.313 1.00 90.31 83 PHE A O 1
ATOM 622 N N . LEU A 1 84 ? 3.382 -8.304 4.145 1.00 91.62 84 LEU A N 1
ATOM 623 C CA . LEU A 1 84 ? 2.720 -9.182 5.109 1.00 91.62 84 LEU A CA 1
ATOM 624 C C . LEU A 1 84 ? 2.005 -8.357 6.183 1.00 91.62 84 LEU A C 1
ATOM 626 O O . LEU A 1 84 ? 2.466 -7.266 6.526 1.00 91.62 84 LEU A O 1
ATOM 630 N N . ALA A 1 85 ? 0.915 -8.881 6.741 1.00 85.69 85 ALA A N 1
ATOM 631 C CA . ALA A 1 85 ? 0.162 -8.202 7.792 1.00 85.69 85 ALA A CA 1
ATOM 632 C C . ALA A 1 85 ? 1.081 -7.739 8.944 1.00 85.69 85 ALA A C 1
ATOM 634 O O . ALA A 1 85 ? 1.816 -8.524 9.544 1.00 85.69 85 ALA A O 1
ATOM 635 N N . GLY A 1 86 ? 1.060 -6.436 9.241 1.00 82.31 86 GLY A N 1
ATOM 636 C CA . GLY A 1 86 ? 1.912 -5.816 10.266 1.00 82.31 86 GLY A CA 1
ATOM 637 C C . GLY A 1 86 ? 3.358 -5.514 9.838 1.00 82.31 86 GLY A C 1
ATOM 638 O O . GLY A 1 8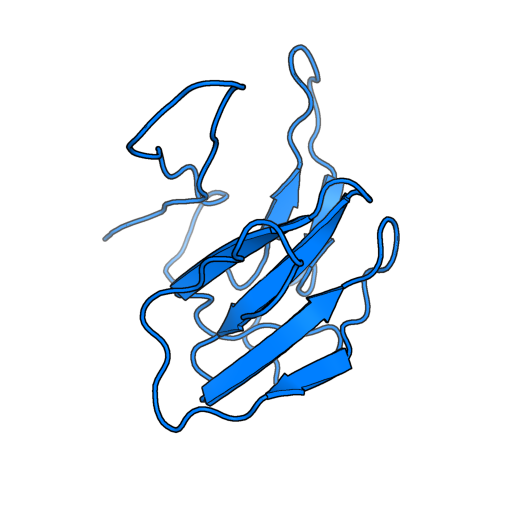6 ? 4.090 -4.898 10.612 1.00 82.31 86 GLY A O 1
ATOM 639 N N . SER A 1 87 ? 3.772 -5.888 8.624 1.00 86.50 87 SER A N 1
ATOM 640 C CA . SER A 1 87 ? 5.063 -5.510 8.038 1.00 86.50 87 SER A CA 1
ATOM 641 C C . SER A 1 87 ? 4.961 -4.187 7.281 1.00 86.50 87 SER A C 1
ATOM 643 O O . SER A 1 87 ? 4.033 -3.968 6.510 1.00 86.50 87 SER A O 1
ATOM 645 N N . ASN A 1 88 ? 5.973 -3.333 7.437 1.00 81.12 88 ASN A N 1
ATOM 646 C CA . ASN A 1 88 ? 6.163 -2.121 6.631 1.00 81.12 88 ASN A CA 1
ATOM 647 C C . ASN A 1 88 ? 7.187 -2.313 5.495 1.00 81.12 88 ASN A C 1
ATOM 649 O O . ASN A 1 88 ? 7.477 -1.377 4.750 1.00 81.12 88 ASN A O 1
ATOM 653 N N . SER A 1 89 ? 7.746 -3.519 5.371 1.00 89.06 89 SER A N 1
ATOM 654 C CA . SER A 1 89 ? 8.670 -3.895 4.309 1.00 89.06 89 SER A CA 1
ATOM 655 C C . SER A 1 89 ? 7.989 -4.882 3.379 1.00 89.06 89 SER A C 1
ATOM 657 O O . SER A 1 89 ? 7.548 -5.952 3.808 1.00 89.06 89 SER A O 1
ATOM 659 N N . GLY A 1 90 ? 7.924 -4.517 2.105 1.00 89.38 90 GLY A N 1
ATOM 660 C CA . GLY A 1 90 ? 7.374 -5.357 1.059 1.00 89.38 90 GLY A CA 1
ATOM 661 C C . GLY A 1 90 ? 8.394 -6.362 0.531 1.00 89.38 90 GLY A C 1
ATOM 662 O O . GLY A 1 90 ? 9.596 -6.235 0.749 1.00 89.38 90 GLY A O 1
ATOM 663 N N . THR A 1 91 ? 7.913 -7.341 -0.221 1.00 92.88 91 THR A N 1
ATOM 664 C CA . THR A 1 91 ? 8.710 -8.231 -1.072 1.00 92.88 91 THR A CA 1
ATOM 665 C C . THR A 1 91 ? 8.216 -8.076 -2.499 1.00 92.88 91 THR A C 1
ATOM 667 O O . THR A 1 91 ? 7.010 -8.102 -2.729 1.00 92.88 91 THR A O 1
ATOM 670 N N . VAL A 1 92 ? 9.115 -7.883 -3.466 1.00 91.62 92 VAL A N 1
ATOM 671 C CA . VAL A 1 92 ? 8.712 -7.832 -4.879 1.00 91.62 92 VAL A CA 1
ATOM 672 C C . VAL A 1 92 ? 8.336 -9.241 -5.326 1.00 91.62 92 VAL A C 1
ATOM 674 O O . VAL A 1 92 ? 9.169 -10.140 -5.260 1.00 91.62 92 VAL A O 1
ATOM 677 N N . ILE A 1 93 ? 7.096 -9.419 -5.777 1.00 90.50 93 ILE A N 1
ATOM 678 C CA . ILE A 1 93 ? 6.567 -10.717 -6.225 1.00 90.50 93 ILE A CA 1
ATOM 679 C C . ILE A 1 93 ? 6.341 -10.774 -7.739 1.00 90.50 93 ILE A C 1
ATOM 681 O O . ILE A 1 93 ? 6.288 -11.859 -8.306 1.00 90.50 93 ILE A O 1
ATOM 685 N N . ALA A 1 94 ? 6.254 -9.620 -8.408 1.00 87.06 94 ALA A N 1
ATOM 686 C CA . ALA A 1 94 ? 6.189 -9.533 -9.863 1.00 87.06 94 ALA A CA 1
ATOM 687 C C . ALA A 1 94 ? 6.746 -8.195 -10.373 1.00 87.06 94 ALA A C 1
ATOM 689 O O . ALA A 1 94 ? 6.728 -7.191 -9.656 1.00 87.06 94 ALA A O 1
ATOM 690 N N . MET A 1 95 ? 7.208 -8.179 -11.628 1.00 85.06 95 MET A N 1
ATOM 691 C CA . MET A 1 95 ? 7.681 -6.980 -12.338 1.00 85.06 95 MET A CA 1
ATOM 692 C C . MET A 1 95 ? 6.974 -6.796 -13.693 1.00 85.06 95 MET A C 1
ATOM 694 O O . MET A 1 95 ? 7.588 -6.959 -14.750 1.00 85.06 95 MET A O 1
ATOM 698 N N . PRO A 1 96 ? 5.661 -6.518 -13.690 1.00 73.00 96 PRO A N 1
ATOM 699 C CA . PRO A 1 96 ? 4.937 -6.159 -14.906 1.00 73.00 96 PRO A CA 1
ATOM 700 C C . PRO A 1 96 ? 5.421 -4.803 -15.441 1.00 73.00 96 PRO A C 1
ATOM 702 O O . PRO A 1 96 ? 5.502 -3.821 -14.707 1.00 73.00 96 PRO A O 1
ATOM 705 N N . SER A 1 97 ? 5.700 -4.723 -16.745 1.00 69.12 97 SER A N 1
ATOM 706 C CA . SER A 1 97 ? 6.248 -3.513 -17.381 1.00 69.12 97 SER A CA 1
ATOM 707 C C . SER A 1 97 ? 5.385 -2.257 -17.176 1.00 69.12 97 SER A C 1
ATOM 709 O O . SER A 1 97 ? 5.925 -1.157 -17.176 1.00 69.12 97 SER A O 1
ATOM 711 N N . PHE A 1 98 ? 4.072 -2.420 -16.963 1.00 60.47 98 PHE A N 1
ATOM 712 C CA . PHE A 1 98 ? 3.144 -1.387 -16.494 1.00 60.47 98 PHE A CA 1
ATOM 713 C C . PHE A 1 98 ? 2.032 -2.036 -15.662 1.00 60.47 98 PHE A C 1
ATOM 715 O O . PHE A 1 98 ? 1.509 -3.078 -16.053 1.00 60.47 98 PHE A O 1
ATOM 722 N N . SER A 1 99 ? 1.636 -1.409 -14.552 1.00 59.34 99 SER A N 1
ATOM 723 C CA . SER A 1 99 ? 0.500 -1.861 -13.737 1.00 59.34 99 SER A CA 1
ATOM 724 C C . SER A 1 99 ? -0.489 -0.727 -13.516 1.00 59.34 99 SER A C 1
ATOM 726 O O . SER A 1 99 ? -0.138 0.290 -12.925 1.00 59.34 99 SER A O 1
ATOM 728 N N . TYR A 1 100 ? -1.731 -0.918 -13.958 1.00 59.47 100 TYR A N 1
ATOM 729 C CA . TYR A 1 100 ? -2.831 0.028 -13.724 1.00 59.47 100 TYR A CA 1
ATOM 730 C C . TYR A 1 100 ? -3.953 -0.559 -12.853 1.00 59.47 100 TYR A C 1
ATOM 732 O O . TYR A 1 100 ? -4.850 0.169 -12.438 1.00 59.47 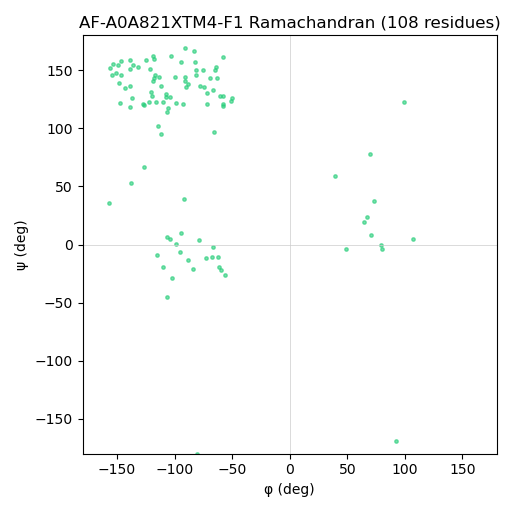100 TYR A O 1
ATOM 740 N N . GLY A 1 101 ? -3.906 -1.862 -12.567 1.00 61.00 101 GLY A N 1
ATOM 741 C CA . GLY A 1 101 ? -4.894 -2.581 -11.771 1.00 61.00 101 GLY A CA 1
ATOM 742 C C . GLY A 1 101 ? -4.284 -3.840 -11.161 1.00 61.00 101 GLY A C 1
ATOM 743 O O . GLY A 1 101 ? -3.333 -4.389 -11.711 1.00 61.00 101 GLY A O 1
ATOM 744 N N . ILE A 1 102 ? -4.822 -4.261 -10.018 1.00 70.06 102 ILE A N 1
ATOM 745 C CA . ILE A 1 102 ? -4.474 -5.508 -9.336 1.00 70.06 102 ILE A CA 1
ATOM 746 C C . ILE A 1 102 ? -5.749 -6.092 -8.726 1.00 70.06 102 ILE A C 1
ATOM 748 O O . ILE A 1 102 ? -6.542 -5.352 -8.142 1.00 70.06 102 ILE A O 1
ATOM 752 N N . ALA A 1 103 ? -5.963 -7.392 -8.887 1.00 72.06 103 ALA A N 1
ATOM 753 C CA . ALA A 1 103 ? -7.059 -8.128 -8.272 1.00 72.06 103 ALA A CA 1
ATOM 754 C C . ALA A 1 103 ? -6.567 -9.540 -7.955 1.00 72.06 103 ALA A C 1
ATOM 756 O O . ALA A 1 103 ? -5.754 -10.070 -8.700 1.00 72.06 103 ALA A O 1
ATOM 757 N N . LEU A 1 104 ? -7.045 -10.119 -6.855 1.00 65.81 104 LEU A N 1
ATOM 758 C CA . LEU A 1 104 ? -6.799 -11.524 -6.540 1.00 65.81 104 LEU A CA 1
ATOM 759 C C . LEU A 1 104 ? -8.021 -12.351 -6.939 1.00 65.81 104 LEU A C 1
ATOM 761 O O . LEU A 1 104 ? -9.155 -11.881 -6.791 1.00 65.81 104 LEU A O 1
ATOM 765 N N . ASP A 1 105 ? -7.801 -13.572 -7.417 1.00 66.69 105 ASP A N 1
ATOM 766 C CA . ASP A 1 105 ? -8.870 -14.562 -7.545 1.00 66.69 105 ASP A CA 1
ATOM 767 C C . ASP A 1 105 ? -9.173 -15.254 -6.197 1.00 66.69 105 ASP A C 1
ATOM 769 O O . ASP A 1 105 ? -8.571 -14.967 -5.158 1.00 66.69 105 ASP A O 1
ATOM 773 N N . ASN A 1 106 ? -10.137 -16.181 -6.199 1.00 68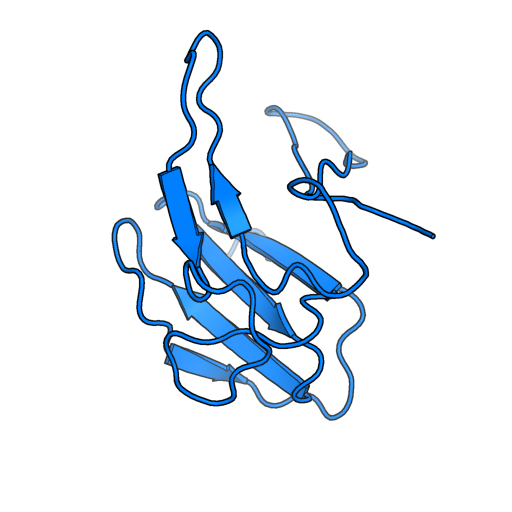.69 106 ASN A N 1
ATOM 774 C CA . ASN A 1 106 ? -10.540 -16.916 -4.993 1.00 68.69 106 ASN A CA 1
ATOM 775 C C . ASN A 1 106 ? -9.456 -17.871 -4.456 1.00 68.69 106 ASN A C 1
ATOM 777 O O . ASN A 1 106 ? -9.608 -18.411 -3.362 1.00 68.69 106 ASN A O 1
ATOM 781 N N . GLU A 1 107 ? -8.393 -18.097 -5.222 1.00 74.44 107 GLU A N 1
ATOM 782 C CA . GLU A 1 107 ? -7.258 -18.955 -4.891 1.00 74.44 107 GLU A CA 1
ATOM 783 C C . GLU A 1 107 ? -6.019 -18.130 -4.496 1.00 74.44 107 GLU A C 1
ATOM 785 O O . GLU A 1 107 ? -4.972 -18.705 -4.204 1.00 74.44 107 GLU A O 1
ATOM 790 N N . LEU A 1 108 ? -6.154 -16.797 -4.403 1.00 70.25 108 LEU A N 1
ATOM 791 C CA . LEU A 1 108 ? -5.083 -15.834 -4.119 1.00 70.25 108 LEU A CA 1
ATOM 792 C C . LEU A 1 108 ? -4.033 -15.723 -5.235 1.00 70.25 108 LEU A C 1
ATOM 794 O O . LEU A 1 108 ? -2.905 -15.289 -4.984 1.00 70.25 108 LEU A O 1
ATOM 798 N N . ASN A 1 109 ? -4.402 -16.069 -6.469 1.00 67.88 109 ASN A N 1
ATOM 799 C CA . ASN A 1 109 ? -3.588 -15.772 -7.640 1.00 67.88 109 ASN A CA 1
ATOM 800 C C . ASN A 1 109 ? -3.811 -14.326 -8.086 1.00 67.88 109 ASN A C 1
ATOM 802 O O . ASN A 1 109 ? -4.888 -13.759 -7.892 1.00 67.88 109 ASN A O 1
ATOM 806 N N . LEU A 1 110 ? -2.769 -13.749 -8.678 1.00 60.31 110 LEU A N 1
ATOM 807 C CA . LEU A 1 110 ? -2.652 -12.337 -9.035 1.00 60.31 110 LEU A CA 1
ATOM 808 C C . LEU A 1 110 ? -2.905 -12.085 -10.524 1.00 60.31 110 LEU A C 1
ATOM 810 O O . LEU A 1 110 ? -2.519 -12.962 -11.330 1.00 60.31 110 LEU A O 1
#

Solvent-accessible surface area (backbone atoms only — 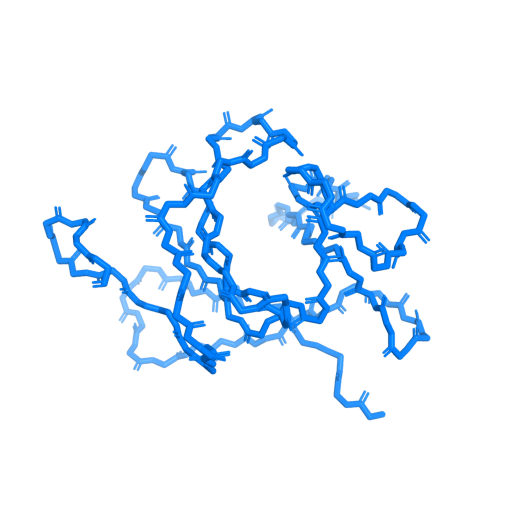not comparable to full-atom values): 6593 Å² total; per-residue (Å²): 129,93,66,60,39,76,53,78,66,96,90,68,95,78,77,46,61,58,35,73,85,79,74,103,49,60,9,55,42,70,46,70,57,91,91,54,94,63,70,44,83,46,37,31,38,97,84,28,47,72,30,87,54,57,35,31,25,23,62,64,54,25,63,44,70,50,98,76,58,30,38,38,39,27,20,67,80,22,33,30,29,42,22,50,60,95,36,52,52,32,43,82,78,46,69,48,90,71,52,80,68,60,62,66,52,99,83,71,48,115

Mean predicted aligned error: 9.67 Å

Nearest PDB structures (foldseek):
  1rwl-assembly1_A  TM=8.067E-01  e=2.070E-02  Mycobacterium tuberculosis
  5fsb-assembly1_A-1  TM=7.153E-01  e=2.515E-01  Laccaria bicolor S238N-H82
  8t9a-assembly1_B  TM=7.735E-01  e=2.053E+00  Homo sapiens
  6tjg-assembly1_A  TM=6.751E-01  e=1.304E+00  synthetic construct
  8j07-assembly1_i8  TM=6.833E-01  e=1.546E+00  Homo sapiens

Radius of gyration: 13.28 Å; Cα contacts (8 Å, |Δi|>4): 239; chains: 1; bounding box: 34×36×33 Å

Foldseek 3Di:
DDAFCWDDDPPDPDIGTHHDDDDDQQFFDWDDPVPDPDIHTQAADPVSDADPFQRHAGQFQEWDADPQRWIWTDGPVQFIWIAGVPRSGTDTPDRHVDDNYDDADPVRDD

Secondary structure (DSSP, 8-state):
------B--TT-SS-B--PPSSSS---EEEE--TT-SS-EEEEE-TT--B--STT-BSS--EEEE-TT--EEEEETTTEEEEE-TT-S-EEEEE--S--S-----TT---

pLDDT: mean 71.26, std 17.14, range [31.22, 92.88]

Sequence (110 aa):
MNHRIQFWPNGASSGVTIAGPGDFYAHIIVRWPLGASTWTLVAGTLTGMCGYPPTGLCMPGAITLDPMDNLYVADGNGRIQLFLAGSNSGTVIAMPSFSYGIALDNELNL